Protein AF-A0A7C0VXV6-F1 (afdb_monomer)

Nearest PDB structures (foldseek):
  1vh6-assembly1_B  TM=7.781E-01  e=4.504E+00  Bacillus subtilis
  6cnn-assembly1_A  TM=6.028E-01  e=7.086E+00  Homo sapiens

Radius of gyration: 13.45 Å; Cα contacts (8 Å, |Δi|>4): 35; chains: 1; bounding box: 24×26×31 Å

Mean predicted aligned error: 5.0 Å

Structure (mmCIF, N/CA/C/O backbone):
data_AF-A0A7C0VXV6-F1
#
_entry.id   AF-A0A7C0VXV6-F1
#
loop_
_atom_site.group_PDB
_atom_site.id
_atom_site.type_symbol
_atom_site.label_atom_id
_atom_site.label_alt_id
_atom_site.label_comp_id
_atom_site.label_asym_id
_atom_site.label_entity_id
_atom_site.label_seq_id
_atom_site.pdbx_PDB_ins_code
_atom_site.Cartn_x
_atom_site.Cartn_y
_atom_site.Cartn_z
_atom_site.occupancy
_atom_site.B_iso_or_equiv
_atom_site.auth_seq_id
_atom_site.auth_comp_id
_atom_site.auth_asym_id
_atom_site.auth_atom_id
_atom_site.pdbx_PDB_model_num
ATOM 1 N N . MET A 1 1 ? 4.888 -8.368 7.953 1.00 44.09 1 MET A N 1
ATOM 2 C CA . MET A 1 1 ? 4.003 -9.514 7.670 1.00 44.09 1 MET A CA 1
ATOM 3 C C . MET A 1 1 ? 3.402 -9.292 6.294 1.00 44.09 1 MET A C 1
ATOM 5 O O . MET A 1 1 ? 2.630 -8.358 6.139 1.00 44.09 1 MET A O 1
ATOM 9 N N . GLY A 1 2 ? 3.850 -10.050 5.296 1.00 52.53 2 GLY A N 1
ATOM 10 C CA . GLY A 1 2 ? 3.182 -10.176 3.999 1.00 52.53 2 GLY A CA 1
ATOM 11 C C . GLY A 1 2 ? 2.613 -11.588 3.908 1.00 52.53 2 GLY A C 1
ATOM 12 O O . GLY A 1 2 ? 3.138 -12.479 4.574 1.00 52.53 2 GLY A O 1
ATOM 13 N N . ALA A 1 3 ? 1.525 -11.775 3.165 1.00 51.16 3 ALA A N 1
ATOM 14 C CA . ALA A 1 3 ? 1.029 -13.113 2.871 1.00 51.16 3 ALA A CA 1
ATOM 15 C C . ALA A 1 3 ? 2.120 -13.870 2.106 1.00 51.16 3 ALA A C 1
ATOM 17 O O . ALA A 1 3 ? 2.571 -13.381 1.075 1.00 51.16 3 ALA A O 1
ATOM 18 N N . ASP A 1 4 ? 2.546 -15.013 2.636 1.00 60.88 4 ASP A N 1
ATOM 19 C CA . ASP A 1 4 ? 3.541 -15.877 2.006 1.00 60.88 4 ASP A CA 1
ATOM 20 C C . ASP A 1 4 ? 2.826 -16.662 0.898 1.00 60.88 4 ASP A C 1
ATOM 22 O O . ASP A 1 4 ? 2.253 -17.728 1.130 1.00 60.88 4 ASP A O 1
ATOM 26 N N . TYR A 1 5 ? 2.704 -16.040 -0.277 1.00 69.31 5 TYR A N 1
ATOM 27 C CA . TYR A 1 5 ? 2.019 -16.621 -1.430 1.00 69.31 5 TYR A CA 1
ATOM 28 C C . TYR A 1 5 ? 3.006 -16.928 -2.553 1.00 69.31 5 TYR A C 1
ATOM 30 O O . TYR A 1 5 ? 4.014 -16.241 -2.749 1.00 69.31 5 TYR A O 1
ATOM 3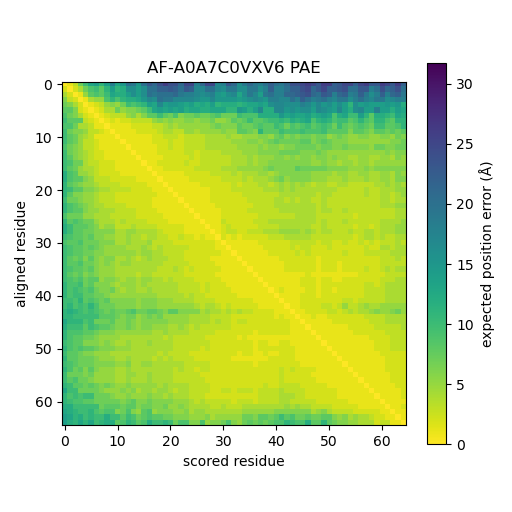8 N N . GLU A 1 6 ? 2.692 -17.969 -3.324 1.00 75.69 6 GLU A N 1
ATOM 39 C CA . GLU A 1 6 ? 3.511 -18.395 -4.452 1.00 75.69 6 GLU A CA 1
ATOM 40 C C . GLU A 1 6 ? 3.700 -17.239 -5.451 1.00 75.69 6 GLU A C 1
ATOM 42 O O . GLU A 1 6 ? 2.746 -16.722 -6.030 1.00 75.69 6 GLU A O 1
ATOM 47 N N . GLY A 1 7 ? 4.952 -16.811 -5.640 1.00 78.44 7 GLY A N 1
ATOM 48 C CA . GLY A 1 7 ? 5.301 -15.699 -6.528 1.00 78.44 7 GLY A CA 1
ATOM 49 C C . GLY A 1 7 ? 5.522 -14.346 -5.845 1.00 78.44 7 GLY A C 1
ATOM 50 O O . GLY A 1 7 ? 5.819 -13.381 -6.553 1.00 78.44 7 GLY A O 1
ATOM 51 N N . GLN A 1 8 ? 5.464 -14.260 -4.510 1.00 82.38 8 GLN A N 1
ATOM 52 C CA . GLN A 1 8 ? 5.775 -13.032 -3.768 1.00 82.38 8 GLN A CA 1
ATOM 53 C C . GLN A 1 8 ? 7.141 -12.441 -4.153 1.00 82.38 8 GLN A C 1
ATOM 55 O O . GLN A 1 8 ? 7.228 -11.249 -4.444 1.00 82.38 8 GLN A O 1
ATOM 60 N N . GLU A 1 9 ? 8.204 -13.248 -4.196 1.00 84.44 9 GLU A N 1
ATOM 61 C CA . GLU A 1 9 ? 9.546 -12.758 -4.551 1.00 84.44 9 GLU A CA 1
ATOM 62 C C . GLU A 1 9 ? 9.577 -12.155 -5.960 1.00 84.44 9 GLU A C 1
ATOM 64 O O . GLU A 1 9 ? 10.068 -11.042 -6.146 1.00 84.44 9 GLU A O 1
ATOM 69 N N . LYS A 1 10 ? 8.934 -12.813 -6.934 1.00 86.38 10 LYS A N 1
ATOM 70 C CA . LYS A 1 10 ? 8.801 -12.298 -8.307 1.00 86.38 10 LYS A CA 1
ATOM 71 C C . LYS A 1 10 ? 8.012 -10.988 -8.356 1.00 86.38 10 LYS A C 1
ATOM 73 O O . LYS A 1 10 ? 8.338 -10.103 -9.145 1.00 86.38 10 LYS A O 1
ATOM 78 N N . ALA A 1 11 ? 6.964 -10.847 -7.543 1.00 85.12 11 ALA A N 1
ATOM 79 C CA . ALA A 1 11 ? 6.203 -9.603 -7.450 1.00 85.12 11 ALA A CA 1
ATOM 80 C C . ALA A 1 11 ? 7.060 -8.470 -6.861 1.00 85.12 11 ALA A C 1
ATOM 82 O O . ALA A 1 11 ? 7.064 -7.362 -7.395 1.00 85.12 11 ALA A O 1
ATOM 83 N N . VAL A 1 12 ? 7.842 -8.759 -5.816 1.00 86.00 12 VAL A N 1
ATOM 84 C CA . VAL A 1 12 ? 8.777 -7.800 -5.207 1.00 86.00 12 VAL A CA 1
ATOM 85 C C . VAL A 1 12 ? 9.847 -7.362 -6.205 1.00 86.00 12 VAL A C 1
ATOM 87 O O . VAL A 1 12 ? 10.114 -6.167 -6.314 1.00 86.00 12 VAL A O 1
ATOM 90 N N . GLU A 1 13 ? 10.439 -8.289 -6.958 1.00 90.31 13 GLU A N 1
ATOM 91 C CA . GLU A 1 13 ? 11.418 -7.964 -8.002 1.00 90.31 13 GLU A CA 1
ATOM 92 C C . GLU A 1 13 ? 10.828 -7.050 -9.078 1.00 90.31 13 GLU A C 1
ATOM 94 O O . GLU A 1 13 ? 11.426 -6.027 -9.414 1.00 90.31 13 GLU A O 1
ATOM 99 N N . LYS A 1 14 ? 9.617 -7.356 -9.560 1.00 89.81 14 LYS A N 1
ATOM 100 C CA . LYS A 1 14 ? 8.916 -6.508 -10.534 1.00 89.81 14 LYS A CA 1
ATOM 101 C C . LYS A 1 14 ? 8.659 -5.104 -9.998 1.00 89.81 14 LYS A C 1
ATOM 103 O O . LYS A 1 14 ? 8.892 -4.140 -10.716 1.00 89.81 14 LYS A O 1
ATOM 108 N N . VAL A 1 15 ? 8.222 -4.978 -8.743 1.00 88.44 15 VAL A N 1
ATOM 109 C CA . VAL A 1 15 ? 7.989 -3.671 -8.108 1.00 88.44 15 VAL A CA 1
ATOM 110 C C . VAL A 1 15 ? 9.297 -2.897 -7.932 1.00 88.44 15 VAL A C 1
ATOM 112 O O . VAL A 1 15 ? 9.328 -1.693 -8.170 1.00 88.44 15 VAL A O 1
ATOM 115 N N . ARG A 1 16 ? 10.397 -3.567 -7.562 1.00 89.44 16 ARG A N 1
ATOM 116 C CA . ARG A 1 16 ? 11.723 -2.936 -7.434 1.00 89.44 16 ARG A CA 1
ATOM 117 C C . ARG A 1 16 ? 12.243 -2.381 -8.759 1.00 89.44 16 ARG A C 1
ATOM 119 O O . ARG A 1 16 ? 12.919 -1.356 -8.741 1.00 89.44 16 ARG A O 1
ATOM 126 N N . ALA A 1 17 ? 11.916 -3.041 -9.869 1.00 94.06 17 ALA A N 1
ATOM 127 C CA . ALA A 1 17 ? 12.298 -2.627 -11.215 1.00 94.06 17 ALA A CA 1
ATOM 128 C C . ALA A 1 17 ? 11.464 -1.455 -11.776 1.00 94.06 17 ALA A C 1
ATOM 130 O O . ALA A 1 17 ? 11.792 -0.944 -12.845 1.00 94.06 17 AL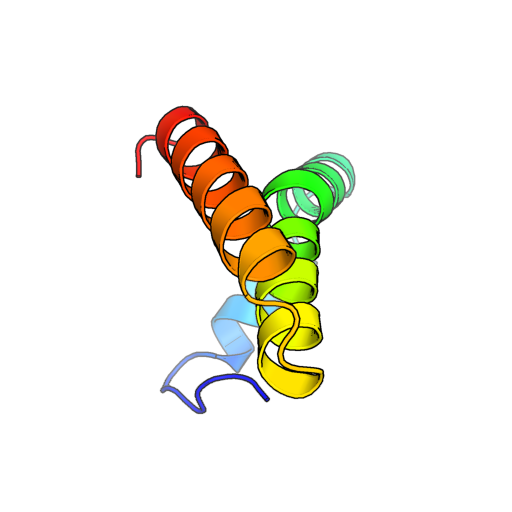A A O 1
ATOM 131 N N . LEU A 1 18 ? 10.396 -1.022 -11.092 1.00 93.69 18 LEU A N 1
ATOM 132 C CA . LEU A 1 18 ? 9.601 0.129 -11.524 1.00 93.69 18 LEU A CA 1
ATOM 133 C C . LEU A 1 18 ? 10.382 1.449 -11.380 1.00 93.69 18 LEU A C 1
ATOM 135 O O . LEU A 1 18 ? 11.228 1.567 -10.484 1.00 93.69 18 LEU A O 1
ATOM 139 N N . PRO A 1 19 ? 10.054 2.469 -12.199 1.00 97.00 19 PRO A N 1
ATOM 140 C CA . PRO A 1 19 ? 10.570 3.824 -12.018 1.00 97.00 19 PRO A CA 1
ATOM 141 C C . PRO A 1 19 ? 10.316 4.359 -10.603 1.00 97.00 19 PRO A C 1
ATOM 143 O O . PRO A 1 19 ? 9.331 3.992 -9.951 1.00 97.00 19 PRO A O 1
ATOM 146 N N . GLU A 1 20 ? 11.195 5.237 -10.122 1.00 94.19 20 GLU A N 1
ATOM 147 C CA . GLU A 1 20 ? 11.118 5.771 -8.757 1.00 94.19 20 GLU A CA 1
ATOM 148 C C . GLU A 1 20 ? 9.814 6.535 -8.520 1.00 94.19 20 GLU A C 1
ATOM 150 O O . GLU A 1 20 ? 9.178 6.376 -7.483 1.00 94.19 20 GLU A O 1
ATOM 155 N N . GLU A 1 21 ? 9.348 7.274 -9.522 1.00 93.19 21 GLU A N 1
ATOM 156 C CA . GLU A 1 21 ? 8.098 8.029 -9.490 1.00 93.19 21 GLU A CA 1
ATOM 157 C C . GLU A 1 21 ? 6.893 7.109 -9.274 1.00 93.19 21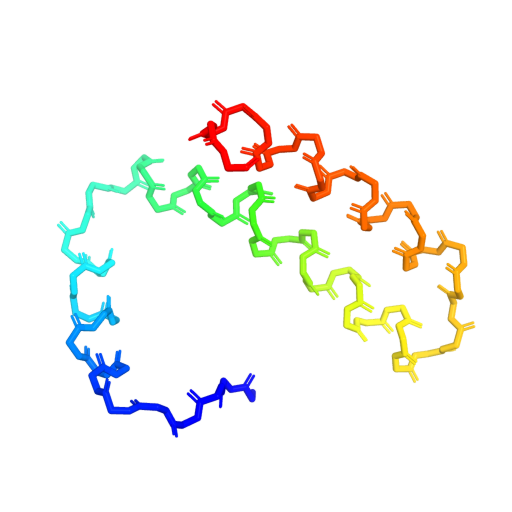 GLU A C 1
ATOM 159 O O . GLU A 1 21 ? 5.999 7.414 -8.483 1.00 93.19 21 GLU A O 1
ATOM 164 N N . VAL A 1 22 ? 6.896 5.941 -9.922 1.00 90.88 22 VAL A N 1
ATOM 165 C CA . VAL A 1 22 ? 5.838 4.935 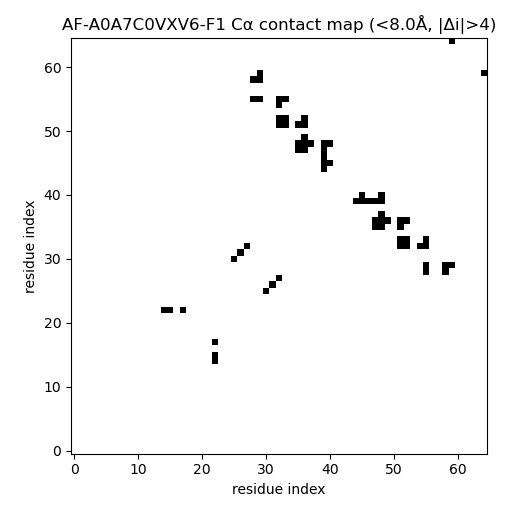-9.769 1.00 90.88 22 VAL A CA 1
ATOM 166 C C . VAL A 1 22 ? 5.892 4.316 -8.374 1.00 90.88 22 VAL A C 1
ATOM 168 O O . VAL A 1 22 ? 4.855 4.158 -7.730 1.00 90.88 22 VAL A O 1
ATOM 171 N N . LYS A 1 23 ? 7.088 4.006 -7.860 1.00 90.56 23 LYS A N 1
ATOM 172 C CA . LYS A 1 23 ? 7.252 3.483 -6.493 1.00 90.56 23 LYS A CA 1
ATOM 173 C C . LYS A 1 23 ? 6.806 4.499 -5.441 1.00 90.56 23 LYS A C 1
ATOM 175 O O . LYS A 1 23 ? 6.137 4.112 -4.483 1.00 90.56 23 LYS A O 1
ATOM 180 N N . MET A 1 24 ? 7.115 5.782 -5.633 1.00 89.88 24 MET A N 1
ATOM 181 C CA . MET A 1 24 ? 6.633 6.860 -4.767 1.00 89.88 24 MET A CA 1
ATOM 182 C C . MET A 1 24 ? 5.107 6.947 -4.783 1.00 89.88 24 MET A C 1
ATOM 184 O O . MET A 1 24 ? 4.497 7.006 -3.715 1.00 89.88 24 MET A O 1
ATOM 188 N N . LEU A 1 25 ? 4.489 6.880 -5.966 1.00 89.25 25 LEU A N 1
ATOM 189 C CA . LEU A 1 25 ? 3.034 6.899 -6.116 1.00 89.25 25 LEU A CA 1
ATOM 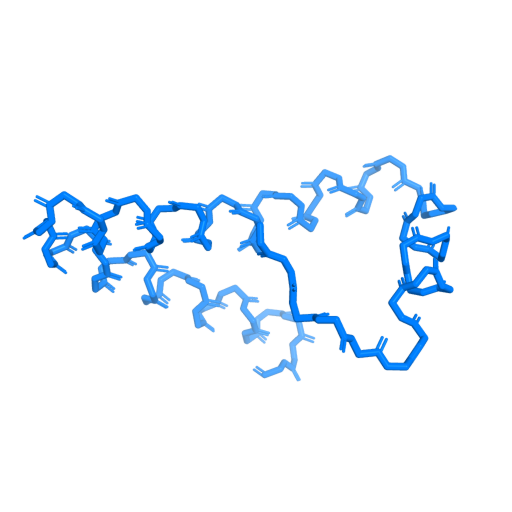190 C C . LEU A 1 25 ? 2.376 5.720 -5.377 1.00 89.25 25 LEU A C 1
ATOM 192 O O . LEU A 1 25 ? 1.459 5.919 -4.580 1.00 89.25 25 LEU A O 1
ATOM 196 N N . LEU A 1 26 ? 2.886 4.500 -5.577 1.00 88.25 26 LEU A N 1
ATOM 197 C CA . LEU A 1 26 ? 2.405 3.298 -4.885 1.00 88.25 26 LEU A CA 1
ATOM 198 C C . LEU A 1 26 ? 2.598 3.397 -3.366 1.00 88.25 26 LEU A C 1
ATOM 200 O O . LEU A 1 26 ? 1.714 3.015 -2.598 1.00 88.25 26 LEU A O 1
ATOM 204 N N . SER A 1 27 ? 3.733 3.930 -2.908 1.00 88.38 27 SER A N 1
ATOM 205 C CA . SER A 1 27 ? 3.981 4.119 -1.478 1.00 88.38 27 SER A CA 1
ATOM 206 C C . SER A 1 27 ? 3.015 5.136 -0.867 1.00 88.38 27 SER A C 1
ATOM 208 O O . SER A 1 27 ? 2.506 4.912 0.230 1.00 88.38 27 SER A O 1
ATOM 210 N N . HIS A 1 28 ? 2.751 6.243 -1.559 1.00 87.75 28 HIS A N 1
ATOM 211 C CA . HIS A 1 28 ? 1.886 7.299 -1.048 1.00 87.75 28 HIS A CA 1
ATOM 212 C C . HIS A 1 28 ? 0.429 6.840 -0.920 1.00 87.75 28 HIS A C 1
ATOM 214 O O . HIS A 1 28 ? -0.174 7.042 0.130 1.00 87.75 28 HIS A O 1
ATOM 220 N N . HIS A 1 29 ? -0.100 6.182 -1.952 1.00 86.81 29 HIS A N 1
ATOM 221 C CA . HIS A 1 29 ? -1.520 5.837 -2.029 1.00 86.81 29 HIS A CA 1
ATOM 222 C C . HIS A 1 29 ? -1.877 4.490 -1.386 1.00 86.81 29 HIS A C 1
ATOM 224 O O . HIS A 1 29 ? -2.944 4.341 -0.794 1.00 86.81 29 HIS A O 1
ATOM 230 N N . LEU A 1 30 ? -0.987 3.494 -1.469 1.00 87.25 30 LEU A N 1
ATOM 231 C CA . LEU A 1 30 ? -1.274 2.147 -0.964 1.00 87.25 30 LEU A CA 1
ATOM 232 C C . LEU A 1 30 ? -0.593 1.884 0.375 1.00 87.25 30 LEU A C 1
ATOM 234 O O . LEU A 1 30 ? -1.251 1.505 1.343 1.00 87.25 30 LEU A O 1
ATOM 238 N N . ARG A 1 31 ? 0.729 2.086 0.454 1.00 89.00 31 ARG A N 1
ATOM 239 C CA . ARG A 1 31 ? 1.497 1.723 1.655 1.00 89.00 31 ARG A CA 1
ATOM 240 C C . ARG A 1 31 ? 1.099 2.566 2.863 1.00 89.00 31 ARG A C 1
ATOM 242 O O . ARG A 1 31 ? 0.906 1.995 3.931 1.00 89.00 31 ARG A O 1
ATOM 249 N N . ASN A 1 32 ? 0.987 3.886 2.713 1.00 89.56 32 ASN A N 1
ATOM 250 C CA . ASN A 1 32 ? 0.668 4.768 3.839 1.00 89.56 32 ASN A CA 1
ATOM 251 C C . ASN A 1 32 ? -0.705 4.445 4.438 1.00 89.56 32 ASN A C 1
ATOM 253 O O . ASN A 1 32 ? -0.805 4.247 5.647 1.00 89.56 32 ASN A O 1
ATOM 257 N N . SER A 1 33 ? -1.729 4.313 3.592 1.00 90.88 33 SER A N 1
ATOM 258 C CA . SER A 1 33 ? -3.090 3.968 4.014 1.00 90.88 33 SER A CA 1
ATOM 259 C C . SER A 1 33 ? -3.133 2.600 4.706 1.00 90.88 33 SER A C 1
ATOM 261 O O . SER A 1 33 ? -3.674 2.474 5.801 1.00 90.88 33 SER A O 1
ATOM 263 N N . LEU A 1 34 ? -2.465 1.582 4.144 1.00 92.56 34 LEU A N 1
ATOM 264 C CA . LEU A 1 34 ? -2.338 0.262 4.778 1.00 92.56 34 LEU A CA 1
ATOM 265 C C . LEU A 1 34 ? -1.625 0.314 6.132 1.00 92.56 34 LEU A C 1
ATOM 267 O O . LEU A 1 34 ? -2.006 -0.392 7.066 1.00 92.56 34 LEU A O 1
ATOM 271 N N . GLN A 1 35 ? -0.580 1.131 6.247 1.00 92.50 35 GLN A N 1
ATOM 272 C CA . GLN A 1 35 ? 0.173 1.275 7.487 1.00 92.50 35 GLN A CA 1
ATOM 273 C C . GLN A 1 35 ? -0.656 1.976 8.571 1.00 92.50 35 GLN A C 1
ATOM 275 O O . GLN A 1 35 ? -0.578 1.578 9.732 1.00 92.50 35 GLN A O 1
ATOM 280 N N . GLY A 1 36 ? -1.477 2.957 8.192 1.00 92.56 36 GLY A N 1
ATOM 281 C CA . GLY A 1 36 ? -2.441 3.608 9.077 1.00 92.56 36 GLY A CA 1
ATOM 282 C C . GLY A 1 36 ? -3.525 2.651 9.579 1.00 92.56 36 GLY A C 1
ATO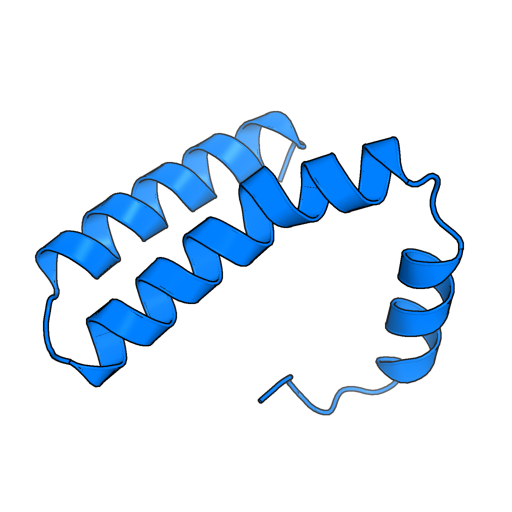M 283 O O . GLY A 1 36 ? -3.733 2.539 10.787 1.00 92.56 36 GLY A O 1
ATOM 284 N N . ILE A 1 37 ? -4.104 1.846 8.679 1.00 95.19 37 ILE A N 1
ATOM 285 C CA . ILE A 1 37 ? -5.054 0.771 9.016 1.00 95.19 37 ILE A CA 1
ATOM 286 C C . ILE A 1 37 ? -4.430 -0.221 10.005 1.00 95.19 37 ILE A C 1
ATOM 288 O O . ILE A 1 37 ? -5.020 -0.517 11.043 1.00 95.19 37 ILE A O 1
ATOM 292 N N . LEU A 1 38 ? -3.229 -0.729 9.708 1.00 94.75 38 LEU A N 1
ATOM 293 C CA . LEU A 1 38 ? -2.559 -1.708 10.564 1.00 94.75 38 LEU A CA 1
ATOM 294 C C . LEU A 1 38 ? -2.223 -1.115 11.937 1.00 94.75 38 LEU A C 1
ATOM 296 O O . LEU A 1 38 ? -2.498 -1.744 12.957 1.00 94.75 38 LEU A O 1
ATOM 300 N N . GLY A 1 39 ? -1.653 0.092 11.963 1.00 93.88 39 GLY A N 1
ATOM 301 C CA . GLY A 1 39 ? -1.291 0.780 13.199 1.00 93.88 39 GLY A CA 1
ATOM 302 C C . GLY A 1 39 ? -2.513 1.079 14.065 1.00 93.88 39 GLY A C 1
ATOM 303 O O . GLY A 1 39 ? -2.508 0.757 15.250 1.00 93.88 39 GLY A O 1
ATOM 304 N N . GLY A 1 40 ? -3.584 1.609 13.468 1.00 95.56 40 GLY A N 1
ATOM 305 C CA . GLY A 1 40 ? -4.841 1.872 14.166 1.00 95.56 40 GLY A CA 1
ATOM 306 C C . GLY A 1 40 ? -5.493 0.599 14.708 1.00 95.56 40 GLY A C 1
ATOM 307 O O . GLY A 1 40 ? -5.982 0.594 15.835 1.00 95.56 40 GLY A O 1
ATOM 308 N N . ALA A 1 41 ? -5.444 -0.506 13.957 1.00 95.25 41 ALA A N 1
ATOM 309 C CA . ALA A 1 41 ? -5.966 -1.793 14.415 1.00 95.25 41 ALA A CA 1
ATOM 310 C C . ALA A 1 41 ? -5.157 -2.355 15.596 1.00 95.25 41 ALA A C 1
ATOM 312 O O . ALA A 1 41 ? -5.735 -2.895 16.535 1.00 95.25 41 ALA A O 1
ATOM 313 N N . GLN A 1 42 ? -3.830 -2.194 15.580 1.00 95.25 42 GLN A N 1
ATOM 314 C CA . GLN A 1 42 ? -2.946 -2.632 16.665 1.00 95.25 42 GLN A CA 1
ATOM 315 C C . GLN A 1 42 ? -3.141 -1.833 17.959 1.00 95.25 42 GLN A C 1
ATOM 317 O O . GLN A 1 42 ? -2.997 -2.391 19.044 1.00 95.25 42 GLN A O 1
ATOM 322 N N . THR A 1 43 ? -3.460 -0.541 17.860 1.00 95.44 43 THR A N 1
ATOM 323 C CA . THR A 1 43 ? -3.629 0.351 19.020 1.00 95.44 43 THR A CA 1
ATOM 324 C C . THR A 1 43 ? -5.084 0.522 19.459 1.00 95.44 43 THR A C 1
ATOM 326 O O . THR A 1 43 ? -5.343 1.202 20.450 1.00 95.44 43 THR A O 1
ATOM 329 N N . GLY A 1 44 ? -6.041 -0.080 18.746 1.00 95.75 44 GLY A N 1
ATOM 330 C CA . GLY A 1 44 ? -7.475 0.050 19.019 1.00 95.75 44 GLY A CA 1
ATOM 331 C C . GLY A 1 44 ? -8.088 1.388 18.581 1.00 95.75 44 GLY A C 1
ATOM 332 O O . GLY A 1 44 ? -9.215 1.700 18.960 1.00 95.75 44 GLY A O 1
ATOM 333 N N . MET A 1 45 ? -7.384 2.184 17.772 1.00 96.56 45 MET A N 1
ATOM 334 C CA . MET A 1 45 ? -7.866 3.465 17.239 1.00 96.56 45 MET A CA 1
ATOM 335 C C . MET A 1 45 ? -8.753 3.240 16.005 1.00 96.56 45 MET A C 1
ATOM 337 O O . MET A 1 45 ? -8.355 3.522 14.876 1.00 96.56 45 MET A O 1
ATOM 341 N N . LEU A 1 46 ? -9.965 2.718 16.210 1.00 94.81 46 LEU A N 1
ATOM 342 C CA . LEU A 1 46 ? -10.865 2.320 15.116 1.00 94.81 46 LEU A CA 1
ATOM 343 C C . LEU A 1 46 ? -11.265 3.475 14.182 1.00 94.81 46 LEU A C 1
ATOM 345 O O . LEU A 1 46 ? -11.442 3.252 12.989 1.00 94.81 46 LEU A O 1
ATOM 349 N N . GLU A 1 47 ? -11.343 4.709 14.683 1.00 94.94 47 GLU A N 1
ATOM 350 C CA . GLU A 1 47 ? -11.610 5.890 13.846 1.00 94.94 47 GLU A CA 1
ATOM 351 C C . GLU A 1 47 ? -10.495 6.134 12.815 1.00 94.94 47 GLU A C 1
ATOM 353 O O . GLU A 1 47 ? -10.768 6.493 11.669 1.00 94.94 47 GLU A O 1
ATOM 358 N N . LEU A 1 48 ? -9.234 5.898 13.202 1.00 92.56 48 LEU A N 1
ATOM 359 C CA . LEU A 1 48 ? -8.093 5.984 12.291 1.00 92.56 48 LEU A CA 1
ATOM 360 C C . LEU A 1 48 ? -8.174 4.881 11.232 1.00 92.56 48 LEU A C 1
ATOM 362 O O . LEU A 1 48 ? -7.994 5.155 10.048 1.00 92.56 48 LEU A O 1
ATOM 366 N N . VAL A 1 49 ? -8.520 3.661 11.653 1.00 96.94 49 VAL A N 1
ATOM 367 C CA . VAL A 1 49 ? -8.728 2.523 10.746 1.00 96.94 49 VAL A CA 1
ATOM 368 C C . VAL A 1 49 ? -9.796 2.845 9.707 1.00 96.94 49 VAL A C 1
ATOM 370 O O . VAL A 1 49 ? -9.566 2.650 8.517 1.00 96.94 49 VAL A O 1
ATOM 373 N N . GLU A 1 50 ? -10.951 3.359 10.134 1.00 96.94 50 GLU A N 1
ATOM 374 C CA . GLU A 1 50 ? -12.047 3.697 9.227 1.00 96.94 50 GLU A CA 1
ATOM 375 C C . GLU A 1 50 ? -11.649 4.807 8.247 1.00 96.94 50 GLU A C 1
ATOM 377 O O . GLU A 1 50 ? -11.913 4.701 7.046 1.00 96.94 50 GLU A O 1
ATOM 382 N N . LYS A 1 51 ? -10.991 5.861 8.740 1.00 95.19 51 LYS A N 1
ATOM 383 C CA . LYS A 1 51 ? -10.509 6.968 7.910 1.00 95.19 51 LYS A CA 1
ATOM 384 C C . LYS A 1 51 ? -9.528 6.482 6.841 1.00 95.19 51 LYS A C 1
ATOM 386 O O . LYS A 1 51 ? -9.713 6.783 5.663 1.00 95.19 51 LYS A O 1
ATOM 391 N N . ASP A 1 52 ? -8.511 5.723 7.233 1.00 95.44 52 ASP A N 1
ATOM 392 C CA . ASP A 1 52 ? -7.469 5.278 6.307 1.00 95.44 52 ASP A CA 1
ATOM 393 C C . ASP A 1 52 ? -7.980 4.190 5.350 1.00 95.44 52 ASP A C 1
ATOM 395 O O . ASP A 1 52 ? -7.579 4.157 4.186 1.00 95.44 52 ASP A O 1
ATOM 399 N N . ALA A 1 53 ? -8.946 3.367 5.777 1.00 95.38 53 ALA A N 1
ATOM 400 C CA . ALA A 1 53 ? -9.663 2.450 4.893 1.00 95.38 53 ALA A CA 1
ATOM 401 C C . ALA A 1 53 ? -10.475 3.194 3.822 1.00 95.38 53 ALA A C 1
ATOM 403 O O . ALA A 1 53 ? -10.431 2.812 2.651 1.00 95.38 53 ALA A O 1
ATOM 404 N N . LYS A 1 54 ? -11.173 4.282 4.182 1.00 95.06 54 LYS A N 1
ATOM 405 C CA . LYS A 1 54 ? -11.891 5.124 3.207 1.00 95.06 54 LYS A CA 1
ATOM 406 C C . LYS A 1 54 ? -10.936 5.735 2.185 1.00 95.06 54 LYS A C 1
ATOM 408 O O . LYS A 1 54 ? -11.193 5.625 0.988 1.00 95.06 54 LYS A O 1
ATOM 413 N N . HIS A 1 55 ? -9.816 6.300 2.637 1.00 92.94 55 HIS A N 1
ATOM 414 C CA . HIS A 1 55 ? -8.795 6.837 1.734 1.00 92.94 55 HIS A CA 1
ATOM 415 C C . HIS A 1 55 ? -8.228 5.765 0.797 1.00 92.94 55 HIS A C 1
ATOM 417 O O . HIS A 1 55 ? -8.119 5.999 -0.404 1.00 92.94 55 HIS A O 1
ATOM 423 N N . MET A 1 56 ? -7.934 4.566 1.313 1.00 93.38 56 MET A N 1
ATOM 424 C CA . MET A 1 56 ? -7.440 3.461 0.490 1.00 93.38 56 MET A CA 1
ATOM 425 C C . MET A 1 56 ? -8.438 3.075 -0.608 1.00 93.38 56 MET A C 1
ATOM 427 O O . MET A 1 56 ? -8.038 2.863 -1.748 1.00 93.38 56 MET A O 1
ATOM 431 N N . VAL A 1 57 ? -9.734 3.011 -0.291 1.00 93.69 57 VAL A N 1
ATOM 432 C CA . VAL A 1 57 ? -10.783 2.711 -1.280 1.00 93.69 57 VAL A CA 1
ATOM 433 C C . VAL A 1 57 ? -10.853 3.790 -2.363 1.00 93.69 57 VAL A C 1
ATOM 435 O O . VAL A 1 57 ? -10.987 3.467 -3.541 1.00 93.69 57 VAL A O 1
ATOM 438 N N . GLU A 1 58 ? -10.769 5.068 -1.995 1.00 91.88 58 GLU A N 1
ATOM 439 C CA . GLU A 1 58 ? -10.757 6.163 -2.971 1.00 91.88 58 GLU A CA 1
ATOM 440 C C . GLU A 1 58 ? -9.525 6.127 -3.875 1.00 91.88 58 GLU A C 1
ATOM 442 O O . GLU A 1 58 ? -9.637 6.357 -5.079 1.00 91.88 58 GLU A O 1
ATOM 447 N N . ASP A 1 59 ? -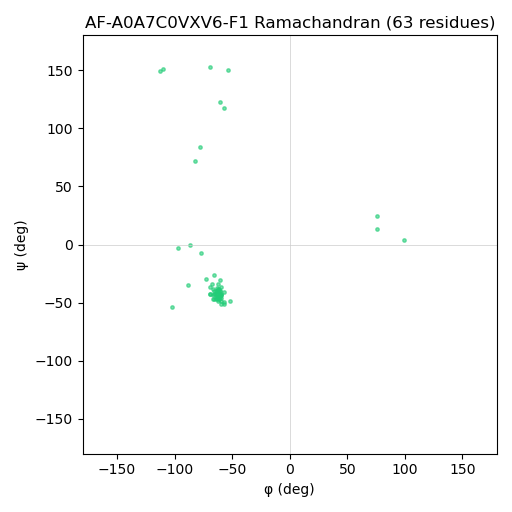8.361 5.804 -3.319 1.00 89.75 59 ASP A N 1
ATOM 448 C CA . ASP A 1 59 ? -7.134 5.685 -4.092 1.00 89.75 59 ASP A CA 1
ATOM 449 C C . ASP A 1 59 ? -7.160 4.475 -5.029 1.00 89.75 59 ASP A C 1
ATOM 451 O O . ASP A 1 59 ? -6.827 4.624 -6.203 1.00 89.75 59 ASP A O 1
ATOM 455 N N . LEU A 1 60 ? -7.644 3.313 -4.580 1.00 88.38 60 LEU A N 1
ATOM 456 C CA . LEU A 1 60 ? -7.826 2.132 -5.435 1.00 88.38 60 LEU A CA 1
ATOM 457 C C . LEU A 1 60 ? -8.741 2.418 -6.634 1.00 88.38 60 LEU A C 1
ATOM 459 O O . LEU A 1 60 ? -8.392 2.063 -7.761 1.00 88.38 60 LEU A O 1
ATOM 463 N N . LYS A 1 61 ? -9.828 3.175 -6.432 1.00 89.94 61 LYS A N 1
ATOM 464 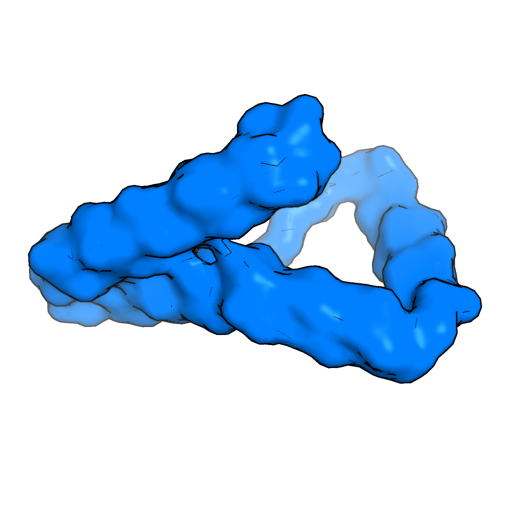C CA . LYS A 1 61 ? -10.704 3.615 -7.530 1.00 89.94 61 LYS A CA 1
ATOM 465 C C . LYS A 1 61 ? -9.966 4.448 -8.578 1.00 89.94 61 LYS A C 1
ATOM 467 O O . LYS A 1 61 ? -10.251 4.308 -9.765 1.00 89.94 61 LYS A O 1
ATOM 472 N N . LYS A 1 62 ? -9.004 5.293 -8.180 1.00 83.94 62 LYS A N 1
ATOM 473 C CA . LYS A 1 62 ? -8.175 6.065 -9.133 1.00 83.94 62 LYS A CA 1
ATOM 474 C C . LYS A 1 62 ? -7.275 5.159 -9.978 1.00 83.94 62 LYS A C 1
ATOM 476 O O . LYS A 1 62 ? -6.945 5.526 -11.101 1.00 83.94 62 LYS A O 1
ATOM 481 N N . PHE A 1 63 ? -6.914 3.983 -9.464 1.00 81.00 63 PHE A N 1
ATOM 482 C CA . PHE A 1 63 ? -6.190 2.944 -10.202 1.00 81.00 63 PHE A CA 1
ATOM 483 C C . PHE A 1 63 ? -7.108 1.994 -10.992 1.00 81.00 63 PHE A C 1
ATOM 485 O O . PHE A 1 63 ? -6.601 1.106 -11.675 1.00 81.00 63 PHE A O 1
ATOM 492 N N . GLY A 1 64 ? -8.432 2.179 -10.938 1.00 82.69 64 GLY A N 1
ATOM 493 C CA . GLY A 1 64 ? -9.405 1.322 -11.621 1.00 82.69 64 GLY A CA 1
ATOM 494 C C . GLY A 1 64 ? -9.629 -0.037 -10.949 1.00 82.69 64 GLY A C 1
ATOM 495 O O . GLY A 1 64 ? -10.006 -0.984 -11.640 1.00 82.69 64 GLY A O 1
ATOM 496 N N . LEU A 1 65 ? -9.369 -0.132 -9.639 1.00 78.00 65 LEU A N 1
ATOM 497 C CA . LEU A 1 65 ? -9.569 -1.325 -8.807 1.00 78.00 65 LEU A CA 1
ATOM 498 C C . LEU A 1 65 ? -10.812 -1.207 -7.917 1.00 78.00 65 LEU A C 1
ATOM 500 O O . LEU A 1 65 ? -11.149 -0.073 -7.499 1.00 78.00 65 LEU A O 1
#

Foldseek 3Di:
DDPPDPCPVVVVVVLVPDDPVVVVLCCVQPVVLVVQLVVCVVVVVVVSNVVSVVSNVVSVVVVVD

Secondary structure (DSSP, 8-state):
-----TTHHHHHHHHHTS-HHHHHHHIIIIIHHHHHHHHHHHHT-HHHHHHHHHHHHHHHHHTT-

Sequence (65 aa):
MGADYEGQEKAVEKVRALPEEVKMLLSHHLRNSLQGILGGAQTGMLELVEKDAKHMVEDLKKFGL

pLDDT: mean 87.89, std 10.76, range [44.09, 97.0]

Solvent-accessible surface area (backbone atoms only — not comparable to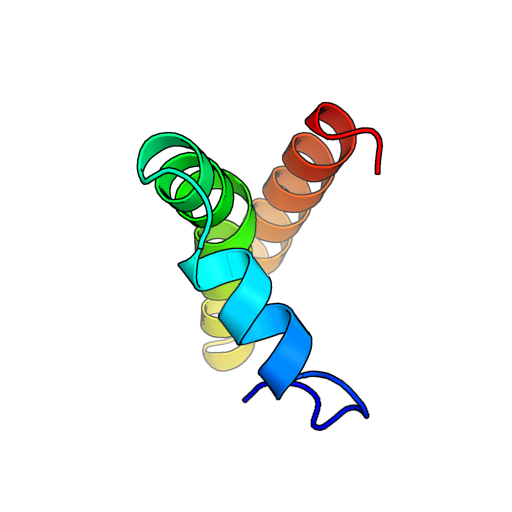 full-atom values): 3666 Å² total; per-residue (Å²): 141,75,84,93,48,97,57,48,68,61,50,51,52,56,58,68,72,45,58,68,70,57,51,50,50,48,41,61,47,49,49,48,25,51,50,41,27,53,51,18,62,74,73,67,39,57,70,50,22,54,52,23,48,51,52,32,55,56,44,37,46,75,73,75,95